Protein AF-A0AAX1K387-F1 (afdb_monomer)

Structure (mmCIF, N/CA/C/O backbone):
data_AF-A0AAX1K387-F1
#
_entry.id   AF-A0AAX1K387-F1
#
loop_
_atom_site.group_PDB
_atom_site.id
_atom_site.type_symbol
_atom_site.label_atom_id
_atom_site.label_alt_id
_atom_site.label_comp_id
_atom_site.label_asym_id
_atom_site.label_entity_id
_atom_site.label_seq_id
_atom_site.pdbx_PDB_ins_code
_atom_site.Cartn_x
_atom_site.Cartn_y
_atom_site.Cartn_z
_atom_site.occupancy
_atom_site.B_iso_or_equiv
_atom_site.auth_seq_id
_atom_site.auth_comp_id
_atom_site.auth_asym_id
_atom_site.auth_atom_id
_atom_site.pdbx_PDB_model_num
ATOM 1 N N . MET A 1 1 ? 9.834 6.189 -17.832 1.00 65.62 1 MET A N 1
ATOM 2 C CA . MET A 1 1 ? 10.032 5.742 -16.432 1.00 65.62 1 MET A CA 1
ATOM 3 C C . MET A 1 1 ? 9.720 6.831 -15.410 1.00 65.62 1 MET A C 1
ATOM 5 O O . MET A 1 1 ? 9.110 6.504 -14.404 1.00 65.62 1 MET A O 1
ATOM 9 N N . GLU A 1 2 ? 10.057 8.098 -15.664 1.00 83.69 2 GLU A N 1
ATOM 10 C CA . GLU A 1 2 ? 9.893 9.185 -14.680 1.00 83.69 2 GLU A CA 1
ATOM 11 C C . GLU A 1 2 ? 8.457 9.391 -14.174 1.00 83.69 2 GLU A C 1
ATOM 13 O O . GLU A 1 2 ? 8.210 9.399 -12.972 1.00 83.69 2 GLU A O 1
ATOM 18 N N . LYS A 1 3 ? 7.473 9.418 -15.082 1.00 88.50 3 LYS A N 1
ATOM 19 C CA . LYS A 1 3 ? 6.051 9.546 -14.716 1.00 88.50 3 LYS A CA 1
ATOM 20 C C . LYS A 1 3 ? 5.573 8.446 -13.759 1.00 88.50 3 LYS A C 1
ATOM 22 O O . LYS A 1 3 ? 4.815 8.726 -12.841 1.00 88.50 3 LYS A O 1
ATOM 27 N N . ALA A 1 4 ? 6.024 7.206 -13.956 1.00 85.06 4 ALA A N 1
ATOM 28 C CA . ALA A 1 4 ? 5.622 6.080 -13.113 1.00 85.06 4 ALA A CA 1
ATOM 29 C C . ALA A 1 4 ? 6.184 6.200 -11.687 1.00 85.06 4 ALA A C 1
ATOM 31 O O . ALA A 1 4 ? 5.477 5.892 -10.733 1.00 85.06 4 ALA A O 1
ATOM 32 N N . LYS A 1 5 ? 7.418 6.703 -11.536 1.00 86.31 5 LYS A N 1
ATOM 33 C CA . LYS A 1 5 ? 8.031 6.959 -10.223 1.00 86.31 5 LYS A CA 1
ATOM 34 C C . LYS A 1 5 ? 7.294 8.062 -9.466 1.00 86.31 5 LYS A C 1
ATOM 36 O O . LYS A 1 5 ? 6.931 7.865 -8.315 1.00 86.31 5 LYS A O 1
ATOM 41 N N . ILE A 1 6 ? 6.986 9.168 -10.144 1.00 91.25 6 ILE A N 1
ATOM 42 C CA . ILE A 1 6 ? 6.239 10.288 -9.552 1.00 91.25 6 ILE A CA 1
ATOM 43 C C . ILE A 1 6 ? 4.844 9.838 -9.095 1.00 91.25 6 ILE A C 1
ATOM 45 O O . ILE A 1 6 ? 4.410 10.170 -7.993 1.00 91.25 6 ILE A O 1
ATOM 49 N N . LEU A 1 7 ? 4.131 9.063 -9.921 1.00 90.19 7 LEU A N 1
ATOM 50 C CA . LEU A 1 7 ? 2.818 8.525 -9.551 1.00 90.19 7 LEU A CA 1
ATOM 51 C C . LEU A 1 7 ? 2.907 7.588 -8.343 1.00 90.19 7 LEU A C 1
ATOM 53 O O . LEU A 1 7 ? 2.075 7.692 -7.441 1.00 90.19 7 LEU A O 1
ATOM 57 N N . LEU A 1 8 ? 3.929 6.729 -8.298 1.00 87.12 8 LEU A N 1
ATOM 58 C CA . LEU A 1 8 ? 4.177 5.842 -7.167 1.00 87.12 8 LEU A CA 1
ATOM 59 C C . LEU A 1 8 ? 4.419 6.641 -5.883 1.00 87.12 8 LEU A C 1
ATOM 61 O O . LEU A 1 8 ? 3.692 6.454 -4.911 1.00 87.12 8 LEU A O 1
ATOM 65 N N . GLU A 1 9 ? 5.365 7.579 -5.894 1.00 88.50 9 GLU A N 1
ATOM 66 C CA . GLU A 1 9 ? 5.679 8.413 -4.730 1.00 88.50 9 GLU A CA 1
ATOM 67 C C . GLU A 1 9 ? 4.459 9.192 -4.231 1.00 88.50 9 GLU A C 1
ATOM 69 O O . GLU A 1 9 ? 4.193 9.235 -3.030 1.00 88.50 9 GLU A O 1
ATOM 74 N N . ASN A 1 10 ? 3.677 9.772 -5.144 1.00 91.75 10 ASN A N 1
ATOM 75 C CA . ASN A 1 10 ? 2.463 10.499 -4.789 1.00 91.75 10 ASN A CA 1
ATOM 76 C C . ASN A 1 10 ? 1.397 9.580 -4.185 1.00 91.75 10 ASN A C 1
ATOM 78 O O . ASN A 1 10 ? 0.763 9.947 -3.196 1.00 91.75 10 ASN A O 1
ATOM 82 N N . SER A 1 11 ? 1.196 8.390 -4.758 1.00 8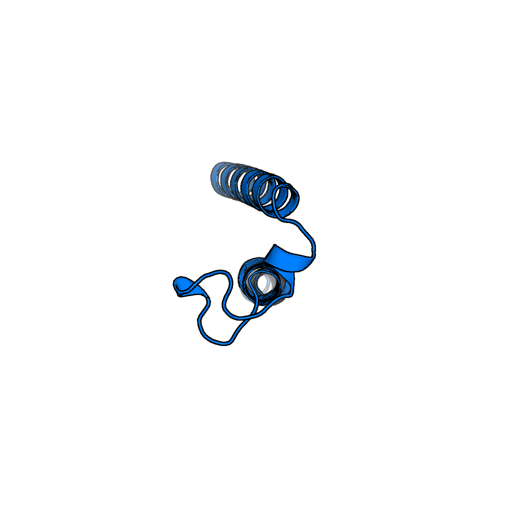8.44 11 SER A N 1
ATOM 83 C CA . SER A 1 11 ? 0.246 7.410 -4.223 1.00 88.44 11 SER A CA 1
ATOM 84 C C . SER A 1 11 ? 0.666 6.920 -2.834 1.00 88.44 11 SER A C 1
ATOM 86 O O . SER A 1 11 ? -0.161 6.869 -1.927 1.00 88.44 11 SER A O 1
ATOM 88 N N . GLN A 1 12 ? 1.964 6.687 -2.630 1.00 88.25 12 GLN A N 1
ATOM 89 C CA . GLN A 1 12 ? 2.530 6.263 -1.356 1.00 88.25 12 GLN A CA 1
ATOM 90 C C . GLN A 1 12 ? 2.396 7.352 -0.286 1.00 88.25 12 GLN A C 1
ATOM 92 O O . GLN A 1 12 ? 1.985 7.059 0.834 1.00 88.25 12 GLN A O 1
ATOM 97 N N . LYS A 1 13 ? 2.659 8.620 -0.628 1.00 90.44 13 LYS A N 1
ATOM 98 C CA . LYS A 1 13 ? 2.440 9.758 0.282 1.00 90.44 13 LYS A CA 1
ATOM 99 C C . LYS A 1 13 ? 0.976 9.878 0.702 1.00 90.44 13 LYS A C 1
ATOM 101 O O . LYS A 1 13 ? 0.701 10.048 1.885 1.00 90.44 13 LYS A O 1
ATOM 106 N N . LYS A 1 14 ? 0.041 9.755 -0.247 1.00 90.88 14 LYS A N 1
ATOM 107 C CA . LYS A 1 14 ? -1.402 9.776 0.043 1.00 90.88 14 LYS A CA 1
ATOM 108 C C . LYS A 1 14 ? -1.811 8.627 0.959 1.00 90.88 14 LYS A C 1
ATOM 110 O O . LYS A 1 14 ? -2.573 8.847 1.890 1.00 90.88 14 LYS A O 1
ATOM 115 N N . LEU A 1 15 ? -1.279 7.431 0.717 1.00 88.88 15 LEU A N 1
ATOM 116 C CA . LEU A 1 15 ? -1.553 6.256 1.535 1.00 88.88 15 LEU A CA 1
ATOM 117 C C . LEU A 1 15 ? -1.052 6.445 2.972 1.00 88.88 15 LEU A C 1
ATOM 119 O O . LEU A 1 15 ? -1.809 6.197 3.902 1.00 88.88 15 LEU A O 1
ATOM 123 N N . PHE A 1 16 ? 0.169 6.952 3.172 1.00 87.94 16 PHE A N 1
ATOM 124 C CA . PHE A 1 16 ? 0.675 7.241 4.519 1.00 87.94 16 PHE A CA 1
ATOM 125 C C . PHE A 1 16 ? -0.096 8.362 5.220 1.00 87.94 16 PHE A C 1
ATOM 127 O O . PHE A 1 16 ? -0.416 8.223 6.397 1.00 87.94 16 PHE A O 1
ATOM 134 N N . ALA A 1 17 ? -0.442 9.438 4.510 1.00 91.56 17 ALA A N 1
ATOM 135 C CA . ALA A 1 17 ? -1.262 10.514 5.066 1.00 91.56 17 ALA A CA 1
ATOM 136 C C . ALA A 1 17 ? -2.667 10.027 5.459 1.00 91.56 17 ALA A C 1
ATOM 138 O O . ALA A 1 17 ? -3.246 10.524 6.421 1.00 91.56 17 ALA A O 1
ATOM 139 N N . LEU A 1 18 ? -3.216 9.054 4.727 1.00 89.25 18 LEU A N 1
ATOM 140 C CA . LEU A 1 18 ? -4.472 8.398 5.072 1.00 89.25 18 LEU A CA 1
ATOM 141 C C . LEU A 1 18 ? -4.299 7.483 6.293 1.00 89.25 18 LEU A C 1
ATOM 143 O O . LEU A 1 18 ? -5.086 7.565 7.226 1.00 89.25 18 LEU A O 1
ATOM 147 N N . ALA A 1 19 ? -3.244 6.665 6.327 1.00 87.81 19 ALA A N 1
ATOM 148 C CA . ALA A 1 19 ? -2.952 5.774 7.450 1.00 87.81 19 ALA A CA 1
ATOM 149 C C . ALA A 1 19 ? -2.773 6.533 8.778 1.00 87.81 19 ALA A C 1
ATOM 151 O O . ALA A 1 19 ? -3.209 6.055 9.817 1.00 87.81 19 ALA A O 1
ATOM 152 N N . GLN A 1 20 ? -2.180 7.731 8.738 1.00 89.19 20 GLN A N 1
ATOM 153 C CA . GLN A 1 20 ? -1.988 8.598 9.909 1.00 89.19 20 GLN A CA 1
ATOM 154 C C . GLN A 1 20 ? -3.284 9.187 10.484 1.00 89.19 20 GLN A C 1
ATOM 156 O O . GLN A 1 20 ? -3.266 9.677 11.609 1.00 89.19 20 GLN A O 1
ATOM 161 N N . GLN A 1 21 ? -4.388 9.176 9.733 1.00 92.19 21 GLN A N 1
ATOM 162 C CA . GLN A 1 21 ? -5.680 9.677 10.215 1.00 92.19 21 GLN A CA 1
ATOM 163 C C . GLN A 1 21 ? -6.430 8.650 11.068 1.00 92.19 21 GLN A C 1
ATOM 165 O O . GLN A 1 21 ? -7.380 9.017 11.754 1.00 92.19 21 GLN A O 1
ATOM 170 N N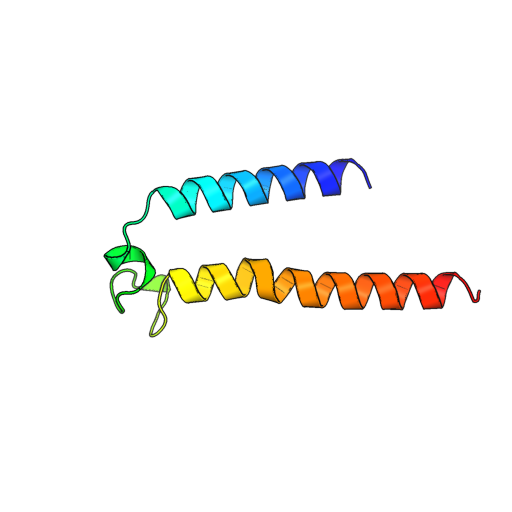 . PHE A 1 22 ? -6.020 7.383 11.025 1.00 90.00 22 PHE A N 1
ATOM 171 C CA . PHE A 1 22 ? -6.660 6.309 11.771 1.00 90.00 22 PHE A CA 1
ATOM 172 C C . PHE A 1 22 ? -6.013 6.126 13.141 1.00 90.00 22 PHE A C 1
ATOM 174 O O . PHE A 1 22 ? -4.791 6.196 13.289 1.00 90.00 22 PHE A O 1
ATOM 181 N N . SER A 1 23 ? -6.841 5.860 14.149 1.00 91.00 23 SER A N 1
ATOM 182 C CA . SER A 1 23 ? -6.369 5.488 15.479 1.00 91.00 23 SER A CA 1
ATOM 183 C C . SER A 1 23 ? -5.838 4.047 15.498 1.00 91.00 23 SER A C 1
ATOM 185 O O . SER A 1 23 ? -6.063 3.260 14.578 1.00 91.00 23 SER A O 1
ATOM 187 N N . ASN A 1 24 ? -5.153 3.658 16.578 1.00 86.06 24 ASN A N 1
ATOM 188 C CA . ASN A 1 24 ? -4.765 2.256 16.769 1.00 86.06 24 ASN A CA 1
ATOM 189 C C . ASN A 1 24 ? -5.985 1.322 16.792 1.00 86.06 24 ASN A C 1
ATOM 191 O O . ASN A 1 24 ? -5.911 0.203 16.291 1.00 86.06 24 ASN A O 1
ATOM 195 N N . GLU A 1 25 ? -7.107 1.773 17.346 1.00 88.12 25 GLU A N 1
ATOM 196 C CA . GLU A 1 25 ? -8.344 0.993 17.369 1.00 88.12 25 GLU A CA 1
ATOM 197 C C 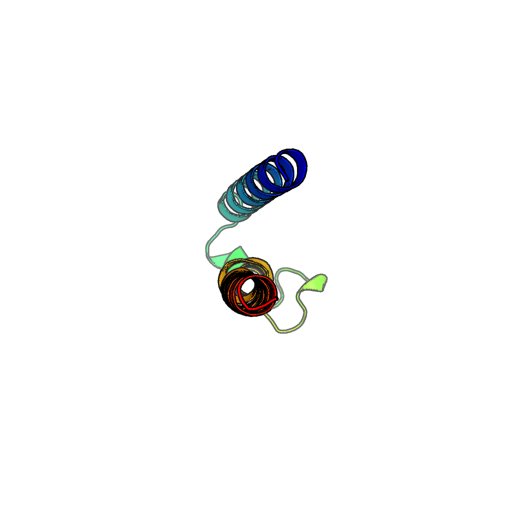. GLU A 1 25 ? -8.870 0.790 15.944 1.00 88.12 25 GLU A C 1
ATOM 199 O O . GLU A 1 25 ? -9.111 -0.346 15.550 1.00 88.12 25 GLU A O 1
ATOM 204 N N . ASP A 1 26 ? -8.905 1.838 15.119 1.00 86.56 26 ASP A N 1
ATOM 205 C CA . ASP A 1 26 ? -9.322 1.738 13.712 1.00 86.56 26 ASP A CA 1
ATOM 206 C C . ASP A 1 26 ? -8.406 0.823 12.881 1.00 86.56 26 ASP A C 1
ATOM 208 O O . ASP A 1 26 ? -8.855 0.118 11.974 1.00 86.56 26 ASP A O 1
ATOM 212 N N . LEU A 1 27 ? -7.102 0.829 13.175 1.00 86.75 27 LEU A N 1
ATOM 213 C CA . LEU A 1 27 ? -6.106 0.048 12.440 1.00 86.75 27 LEU A CA 1
ATOM 214 C C . LEU A 1 27 ? -6.078 -1.430 12.846 1.00 86.75 27 LEU A C 1
ATOM 216 O O . LEU A 1 27 ? -5.771 -2.281 12.004 1.00 86.75 27 LEU A O 1
ATOM 220 N N . PHE A 1 28 ? -6.368 -1.750 14.109 1.00 87.94 28 PHE A N 1
ATOM 221 C CA . PHE A 1 28 ? -6.135 -3.085 14.669 1.00 87.94 28 PHE A CA 1
ATOM 222 C C . PHE A 1 28 ? -7.387 -3.787 15.205 1.00 87.94 28 PHE A C 1
ATOM 224 O O . PHE A 1 28 ? -7.334 -5.000 15.420 1.00 87.94 28 PHE A O 1
ATOM 231 N N . ALA A 1 29 ? -8.514 -3.095 15.379 1.00 86.88 29 ALA A N 1
ATOM 232 C CA . ALA A 1 29 ? -9.777 -3.746 15.705 1.00 86.88 29 ALA A CA 1
ATOM 233 C C . ALA A 1 29 ? -10.416 -4.377 14.458 1.00 86.88 29 ALA A C 1
ATOM 235 O O . ALA A 1 29 ? -10.252 -3.924 13.322 1.00 86.88 29 ALA A O 1
ATOM 236 N N . LYS A 1 30 ? -11.146 -5.472 14.678 1.00 84.12 30 LYS A N 1
ATOM 237 C CA . LYS A 1 30 ? -11.904 -6.172 13.635 1.00 84.12 30 LYS A CA 1
ATOM 238 C C . LYS A 1 30 ? -13.319 -5.610 13.556 1.00 84.12 30 LYS A C 1
ATOM 240 O O . LYS A 1 30 ? -13.879 -5.231 14.579 1.00 84.12 30 LYS A O 1
ATOM 245 N N . GLY A 1 31 ? -13.903 -5.607 12.360 1.00 82.06 31 GLY A N 1
ATOM 246 C CA . GLY A 1 31 ? -15.298 -5.200 12.168 1.00 82.06 31 GLY A CA 1
ATOM 247 C C . GLY A 1 31 ? -15.559 -3.695 12.292 1.00 82.06 31 GLY A C 1
ATOM 248 O O . GLY A 1 31 ? -16.714 -3.300 12.367 1.00 82.06 31 GLY A O 1
ATOM 249 N N . ILE A 1 32 ? -14.516 -2.855 12.302 1.00 82.94 32 ILE A N 1
ATOM 250 C CA . ILE A 1 32 ? -14.671 -1.390 12.208 1.00 82.94 32 ILE A CA 1
ATOM 251 C C . ILE A 1 32 ? -15.093 -0.984 10.788 1.00 82.94 32 ILE A C 1
ATOM 253 O O . ILE A 1 32 ? -15.873 -0.057 10.597 1.00 82.94 32 ILE A O 1
ATOM 257 N N . PHE A 1 33 ? -14.576 -1.693 9.782 1.00 82.06 33 PHE A N 1
ATOM 258 C CA . PHE A 1 33 ? -14.824 -1.410 8.374 1.00 82.06 33 PHE A CA 1
ATOM 259 C C . PHE A 1 33 ? -15.369 -2.653 7.668 1.00 82.06 33 PHE A C 1
ATOM 261 O O . PHE A 1 33 ? -14.619 -3.597 7.415 1.00 82.06 33 PHE A O 1
ATOM 268 N N . ASP A 1 34 ? -16.648 -2.620 7.283 1.00 82.81 34 ASP A N 1
ATOM 269 C CA . ASP A 1 34 ? -17.353 -3.747 6.646 1.00 82.81 34 ASP A CA 1
ATOM 270 C C . ASP A 1 34 ? -16.645 -4.274 5.387 1.00 82.81 34 ASP A C 1
ATOM 272 O O . ASP A 1 34 ? -16.635 -5.473 5.110 1.00 82.81 34 ASP A O 1
ATOM 276 N N . TRP A 1 35 ? -15.995 -3.385 4.630 1.00 86.31 35 TRP A N 1
ATOM 277 C CA . TRP A 1 35 ? -15.296 -3.737 3.392 1.00 86.31 35 TRP A CA 1
ATOM 278 C C . TRP A 1 35 ? -13.970 -4.487 3.613 1.00 86.31 35 TRP A C 1
ATOM 280 O O . TRP A 1 35 ? -13.455 -5.096 2.677 1.00 86.31 35 TRP A O 1
ATOM 290 N N . VAL A 1 36 ? -13.415 -4.463 4.830 1.00 80.06 36 VAL A N 1
ATOM 291 C CA . VAL A 1 36 ? -12.156 -5.147 5.191 1.00 80.06 36 VAL A CA 1
ATOM 292 C C . VAL A 1 36 ? -12.415 -6.602 5.639 1.00 80.06 36 VAL A C 1
ATOM 294 O O . VAL A 1 36 ? -11.482 -7.396 5.813 1.00 80.06 36 VAL A O 1
ATOM 297 N N . GLY A 1 37 ? -13.691 -6.988 5.758 1.00 80.31 37 GLY A N 1
ATOM 298 C CA . GLY A 1 37 ? -14.125 -8.335 6.119 1.00 80.31 37 GLY A CA 1
ATOM 299 C C . GLY A 1 37 ? -13.649 -8.748 7.514 1.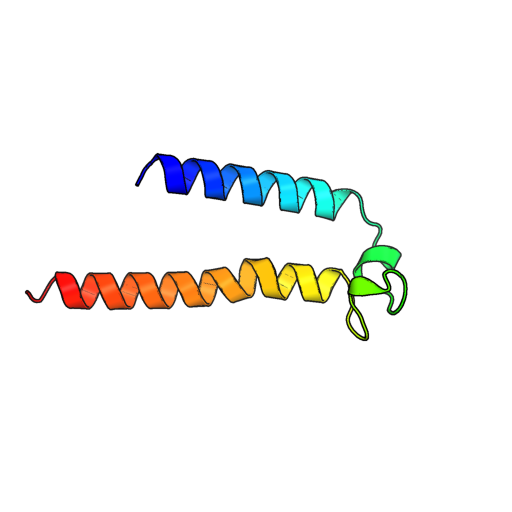00 80.31 37 GLY A C 1
ATOM 300 O O . GLY A 1 37 ? -13.738 -7.984 8.471 1.00 80.31 37 GLY A O 1
ATOM 301 N N . GLU A 1 38 ? -13.113 -9.966 7.636 1.00 80.31 38 GLU A N 1
ATOM 302 C CA . GLU A 1 38 ? -12.605 -10.509 8.911 1.00 80.31 38 GLU A CA 1
ATOM 303 C C . GLU A 1 38 ? -11.203 -10.001 9.299 1.00 80.31 38 GLU A C 1
ATOM 305 O O . GLU A 1 38 ? -10.673 -10.345 10.366 1.00 80.31 38 GLU A O 1
ATOM 310 N N . THR A 1 39 ? -10.571 -9.217 8.422 1.00 82.44 39 THR A N 1
ATOM 311 C CA . THR A 1 39 ? -9.221 -8.685 8.630 1.00 82.44 39 THR A CA 1
ATOM 312 C C . THR A 1 39 ? -9.258 -7.298 9.270 1.00 82.44 39 THR A C 1
ATOM 314 O O . THR A 1 39 ? -10.319 -6.711 9.469 1.00 82.44 39 THR A O 1
ATOM 317 N N . THR A 1 40 ? -8.093 -6.776 9.652 1.00 88.94 40 THR A N 1
ATOM 318 C CA . THR A 1 40 ? -7.972 -5.414 10.183 1.00 88.94 40 THR A CA 1
ATOM 319 C C . THR A 1 40 ? -7.520 -4.467 9.080 1.00 88.94 40 THR A C 1
ATOM 321 O O . THR A 1 40 ? -6.826 -4.872 8.139 1.00 88.94 40 THR A O 1
ATOM 324 N N . LEU A 1 41 ? -7.859 -3.183 9.201 1.00 87.06 41 LEU A N 1
ATOM 325 C CA . LEU A 1 41 ? -7.437 -2.178 8.227 1.00 87.06 41 LEU A CA 1
ATOM 326 C C . LEU A 1 41 ? -5.901 -2.118 8.104 1.00 87.06 41 LEU A C 1
ATOM 328 O O . LEU A 1 41 ? -5.362 -2.009 7.002 1.00 87.06 41 LEU A O 1
ATOM 332 N N . GLY A 1 42 ? -5.178 -2.292 9.214 1.00 87.12 42 GLY A N 1
ATOM 333 C CA . GLY A 1 42 ? -3.719 -2.397 9.230 1.00 87.12 42 GLY A CA 1
ATOM 334 C C . GLY A 1 42 ? -3.180 -3.578 8.415 1.00 87.12 42 GLY A C 1
ATOM 335 O O . GLY A 1 42 ? -2.209 -3.419 7.674 1.00 87.12 42 GLY A O 1
ATOM 336 N N . ALA A 1 43 ? -3.824 -4.749 8.475 1.00 85.62 43 ALA A N 1
ATOM 337 C CA . ALA A 1 43 ? -3.422 -5.906 7.671 1.00 85.62 43 ALA A CA 1
ATOM 338 C C . ALA A 1 43 ? -3.588 -5.641 6.165 1.00 85.62 43 ALA A C 1
ATOM 340 O O . ALA A 1 43 ? -2.727 -6.014 5.362 1.00 85.62 43 ALA A O 1
ATOM 341 N N . TYR A 1 44 ? -4.653 -4.932 5.783 1.00 86.50 44 TYR A N 1
ATOM 342 C CA . TYR A 1 44 ? -4.868 -4.507 4.402 1.00 86.50 44 TYR A CA 1
ATOM 343 C C . TYR A 1 44 ? -3.774 -3.538 3.919 1.00 86.50 44 TYR A C 1
ATOM 345 O O . TYR A 1 44 ? -3.221 -3.717 2.828 1.00 86.50 44 TYR A O 1
ATOM 353 N N . PHE A 1 45 ? -3.384 -2.560 4.747 1.00 86.50 45 PHE A N 1
ATOM 354 C CA . PHE A 1 45 ? -2.267 -1.659 4.440 1.00 86.50 45 PHE A CA 1
ATOM 355 C C . PHE A 1 45 ? -0.946 -2.410 4.240 1.00 86.50 45 PHE A C 1
ATOM 357 O O . PHE A 1 45 ? -0.233 -2.151 3.271 1.00 86.50 45 PHE A O 1
ATOM 364 N N . VAL A 1 46 ? -0.622 -3.372 5.107 1.00 84.81 46 VAL A N 1
ATOM 365 C CA . VAL A 1 46 ? 0.606 -4.183 4.994 1.00 84.81 46 VAL A CA 1
ATOM 366 C C . VAL A 1 46 ? 0.612 -5.037 3.720 1.00 84.81 46 VAL A C 1
ATOM 368 O O . VAL A 1 46 ? 1.635 -5.132 3.036 1.00 84.81 46 VAL A O 1
ATOM 371 N N . SER A 1 47 ? -0.527 -5.638 3.372 1.00 81.81 47 SER A N 1
ATOM 372 C CA . SER A 1 47 ? -0.671 -6.452 2.158 1.00 81.81 47 SER A CA 1
ATOM 373 C C . SER A 1 47 ? -0.458 -5.625 0.885 1.00 81.81 47 SER A C 1
ATOM 375 O O . SER A 1 47 ? 0.289 -6.019 -0.013 1.00 81.81 47 SER A O 1
ATOM 377 N N . THR A 1 48 ? -1.068 -4.440 0.830 1.00 81.00 48 THR A N 1
ATOM 378 C CA . THR A 1 48 ? -1.064 -3.577 -0.361 1.00 81.00 48 THR A CA 1
ATOM 379 C C . THR A 1 48 ? 0.201 -2.733 -0.519 1.00 81.00 48 THR A C 1
ATOM 381 O O . THR A 1 48 ? 0.439 -2.208 -1.606 1.00 81.00 48 THR A O 1
ATOM 384 N N . THR A 1 49 ? 1.038 -2.623 0.520 1.00 83.50 49 THR A N 1
ATOM 385 C CA . THR A 1 49 ? 2.277 -1.831 0.485 1.00 83.50 49 THR A CA 1
ATOM 386 C C . THR A 1 49 ? 3.525 -2.705 0.577 1.00 83.50 49 THR A C 1
ATOM 388 O O . THR A 1 49 ? 4.018 -3.180 -0.445 1.00 83.50 49 THR A O 1
ATOM 391 N N . SER A 1 50 ? 4.047 -2.931 1.783 1.00 78.81 50 SER A N 1
ATOM 392 C CA . SER A 1 50 ? 5.346 -3.566 2.028 1.00 78.81 50 SER A CA 1
ATOM 393 C C . SER A 1 50 ? 5.465 -4.933 1.357 1.00 78.81 50 SER A C 1
ATOM 395 O O . SER A 1 50 ? 6.419 -5.177 0.618 1.00 78.81 50 SER A O 1
ATOM 397 N N . SER A 1 51 ? 4.451 -5.783 1.520 1.00 79.25 51 SER A N 1
ATOM 398 C CA . SER A 1 51 ? 4.447 -7.133 0.946 1.00 79.25 51 SER A CA 1
ATOM 399 C C . SER A 1 51 ? 4.448 -7.106 -0.584 1.00 79.25 51 SER A C 1
AT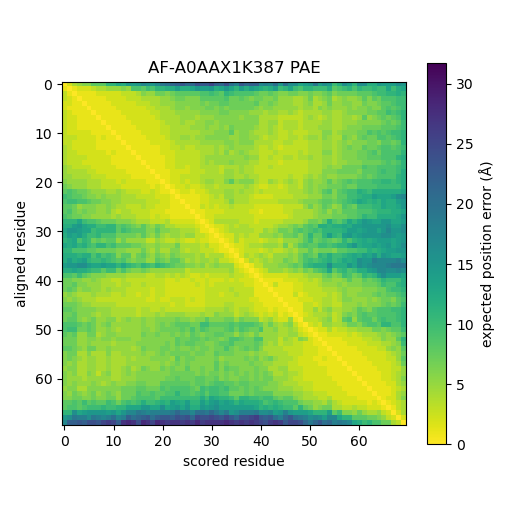OM 401 O O . SER A 1 51 ? 5.130 -7.900 -1.240 1.00 79.25 51 SER A O 1
ATOM 403 N N . HIS A 1 52 ? 3.712 -6.161 -1.172 1.00 78.00 52 HIS A N 1
AT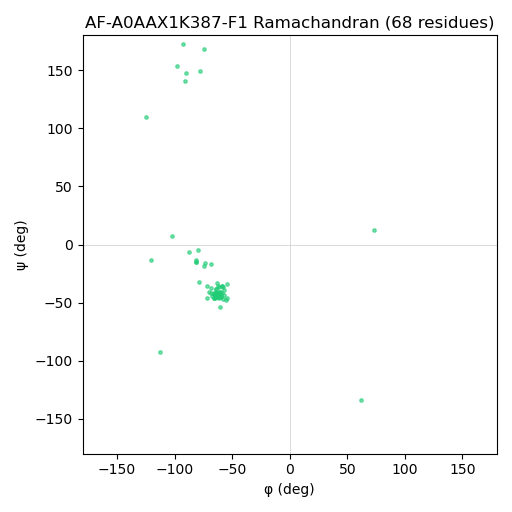OM 404 C CA . HIS A 1 52 ? 3.649 -6.009 -2.618 1.00 78.00 52 HIS A CA 1
ATOM 405 C C . HIS A 1 52 ? 4.972 -5.476 -3.190 1.00 78.00 52 HIS A C 1
ATOM 407 O O . HIS A 1 52 ? 5.464 -5.990 -4.200 1.00 78.00 52 HIS A O 1
ATOM 413 N N . TYR A 1 53 ? 5.604 -4.508 -2.519 1.00 80.31 53 TYR A N 1
ATOM 414 C CA . TYR A 1 53 ? 6.897 -3.961 -2.935 1.00 80.31 53 TYR A CA 1
ATOM 415 C C . TYR A 1 53 ? 8.007 -5.009 -2.950 1.00 80.31 53 TYR A C 1
ATOM 417 O O . TYR A 1 53 ? 8.763 -5.075 -3.924 1.00 80.31 53 TYR A O 1
ATOM 425 N N . ASP A 1 54 ? 8.065 -5.886 -1.949 1.00 82.88 54 ASP A N 1
ATOM 426 C CA . ASP A 1 54 ? 9.057 -6.964 -1.903 1.00 82.88 54 ASP A CA 1
ATOM 427 C C . ASP A 1 54 ? 8.960 -7.894 -3.116 1.00 82.88 54 ASP A C 1
ATOM 429 O O . ASP A 1 54 ? 9.972 -8.283 -3.717 1.00 82.88 54 ASP A O 1
ATOM 433 N N . TRP A 1 55 ? 7.736 -8.238 -3.516 1.00 86.06 55 TRP A N 1
ATOM 434 C CA . TRP A 1 55 ? 7.504 -9.059 -4.697 1.00 86.06 55 TRP A CA 1
ATOM 435 C C . TRP A 1 55 ? 7.879 -8.326 -5.992 1.00 86.06 55 TRP A C 1
ATOM 437 O O . TRP A 1 55 ? 8.579 -8.895 -6.838 1.00 86.06 55 TRP A O 1
ATOM 447 N N . VAL A 1 56 ? 7.492 -7.054 -6.136 1.00 87.06 56 VAL A N 1
ATOM 448 C CA . VAL A 1 56 ? 7.826 -6.239 -7.316 1.00 87.06 56 VAL A CA 1
ATOM 449 C C . VAL A 1 56 ? 9.341 -6.085 -7.469 1.00 87.06 56 VAL A C 1
ATOM 451 O O . VAL A 1 56 ? 9.869 -6.296 -8.562 1.00 87.06 56 VAL A O 1
ATOM 454 N N . ILE A 1 57 ? 10.075 -5.810 -6.388 1.00 88.94 57 ILE A N 1
ATOM 455 C CA . ILE A 1 57 ? 11.542 -5.692 -6.415 1.00 88.94 57 ILE A CA 1
ATOM 456 C C . ILE A 1 57 ? 12.182 -7.005 -6.879 1.00 88.94 57 ILE A C 1
ATOM 458 O O 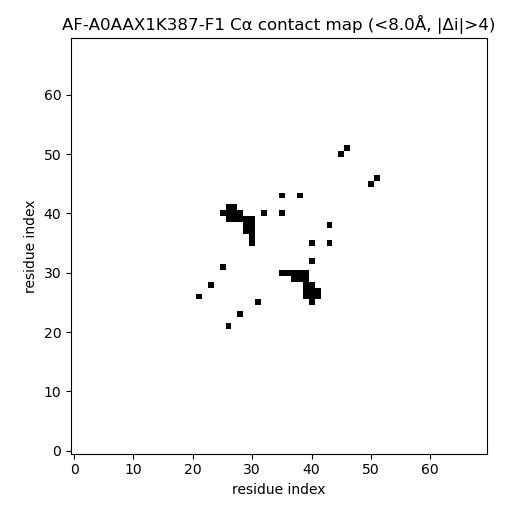. ILE A 1 57 ? 13.094 -6.990 -7.713 1.00 88.94 57 ILE A O 1
ATOM 462 N N . LYS A 1 58 ? 11.696 -8.157 -6.395 1.00 90.56 58 LYS A N 1
ATOM 463 C CA . LYS A 1 58 ? 12.164 -9.475 -6.859 1.00 90.56 58 LYS A CA 1
ATOM 464 C C . LYS A 1 58 ? 11.928 -9.657 -8.360 1.00 90.56 58 LYS A C 1
ATOM 466 O O . LYS A 1 58 ? 12.837 -10.102 -9.064 1.00 90.56 58 LYS A O 1
ATOM 471 N N . LYS A 1 59 ? 10.748 -9.281 -8.866 1.00 90.38 59 LYS A N 1
ATOM 472 C CA . LYS A 1 59 ? 10.412 -9.365 -10.298 1.00 90.38 59 LYS A CA 1
ATOM 473 C C . LYS A 1 59 ? 11.279 -8.445 -11.154 1.00 90.38 59 LYS A C 1
ATOM 475 O O . LYS A 1 59 ? 11.813 -8.905 -12.162 1.00 90.38 59 LYS A O 1
ATOM 480 N N . LEU A 1 60 ? 11.494 -7.200 -10.732 1.00 90.00 60 LEU A N 1
ATOM 481 C CA . LEU A 1 60 ? 12.356 -6.246 -11.436 1.00 90.00 60 LEU A CA 1
ATOM 482 C C . LEU A 1 60 ? 13.803 -6.744 -11.512 1.00 90.00 60 LEU A C 1
ATOM 484 O O . LEU A 1 60 ? 14.383 -6.766 -12.595 1.00 90.00 60 LEU A O 1
ATOM 488 N N . LYS A 1 61 ? 14.360 -7.236 -10.397 1.00 90.38 61 LYS A N 1
ATOM 489 C CA . LYS A 1 61 ? 15.710 -7.826 -10.368 1.00 90.38 61 LYS A CA 1
ATOM 490 C C . LYS A 1 61 ? 15.827 -9.060 -11.265 1.00 90.38 61 LYS A C 1
ATOM 492 O O . LYS A 1 61 ? 16.878 -9.296 -11.856 1.00 90.38 61 LYS A O 1
ATOM 497 N N . ALA A 1 62 ? 14.784 -9.886 -11.345 1.00 92.12 62 ALA A N 1
ATOM 498 C CA . ALA A 1 62 ? 14.769 -11.041 -12.241 1.00 92.12 62 ALA A CA 1
ATOM 499 C C . ALA A 1 62 ? 14.721 -10.614 -13.718 1.00 92.12 62 ALA A C 1
ATOM 501 O O . ALA A 1 62 ? 15.435 -11.180 -14.540 1.00 92.12 62 ALA A O 1
ATOM 502 N N . HIS A 1 63 ? 13.919 -9.600 -14.050 1.00 90.50 63 HIS A N 1
ATOM 503 C CA . HIS A 1 63 ? 13.826 -9.064 -15.407 1.00 90.50 63 HIS A CA 1
ATOM 504 C C . HIS A 1 63 ? 15.137 -8.409 -15.860 1.00 90.50 63 HIS A C 1
ATOM 506 O O . HIS A 1 63 ? 15.630 -8.732 -16.935 1.00 90.50 63 HIS A O 1
ATOM 512 N N . GLN A 1 64 ? 15.751 -7.573 -15.014 1.00 89.81 64 GLN A N 1
ATOM 513 C CA . GLN A 1 64 ? 17.051 -6.951 -15.295 1.00 89.81 64 GLN A CA 1
ATOM 514 C C . GLN A 1 64 ? 18.122 -7.992 -15.630 1.00 89.81 64 GLN A C 1
ATOM 516 O O . GLN A 1 64 ? 18.816 -7.851 -16.630 1.00 89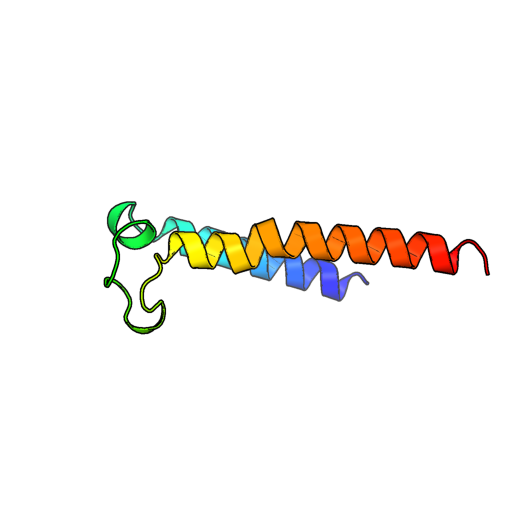.81 64 GLN A O 1
ATOM 521 N N . ARG A 1 65 ? 18.206 -9.074 -14.844 1.00 90.69 65 ARG A N 1
ATOM 522 C CA . ARG A 1 65 ? 19.149 -10.171 -15.104 1.00 90.69 65 ARG A CA 1
ATOM 523 C C . ARG A 1 65 ? 18.917 -10.847 -16.452 1.00 90.69 65 ARG A C 1
ATOM 525 O O . ARG A 1 65 ? 19.888 -11.142 -17.138 1.00 90.69 65 ARG A O 1
ATOM 532 N N . LYS A 1 66 ? 17.657 -11.070 -16.839 1.00 88.81 66 LYS A N 1
ATOM 533 C CA . LYS A 1 66 ? 17.314 -11.657 -18.145 1.00 88.81 66 LYS A CA 1
ATOM 534 C C . LYS A 1 66 ? 17.695 -10.739 -19.307 1.00 88.81 66 LYS A C 1
ATOM 536 O O . LYS A 1 66 ? 18.249 -11.218 -20.282 1.00 88.81 66 LYS A O 1
ATOM 541 N N . CYS A 1 67 ? 17.433 -9.439 -19.191 1.00 86.75 67 CYS A N 1
ATOM 542 C CA . CYS A 1 67 ? 17.736 -8.476 -20.251 1.00 86.75 67 CYS A CA 1
ATOM 543 C C . CYS A 1 67 ? 19.231 -8.143 -20.379 1.00 86.75 67 CYS A C 1
ATOM 545 O O . CYS A 1 67 ? 19.625 -7.623 -21.408 1.00 86.75 67 CYS A O 1
ATOM 547 N N . GLN A 1 68 ? 20.050 -8.413 -19.357 1.00 76.81 68 GLN A N 1
ATOM 548 C CA . GLN A 1 68 ? 21.512 -8.242 -19.412 1.00 76.81 68 GLN A CA 1
ATOM 549 C C . GLN A 1 68 ? 22.253 -9.411 -20.080 1.00 76.81 68 GLN A C 1
ATOM 551 O O . GLN A 1 68 ? 23.431 -9.273 -20.385 1.00 76.81 68 GLN A O 1
ATOM 556 N N . HIS A 1 69 ? 21.595 -10.562 -20.254 1.00 58.72 69 HIS A N 1
ATOM 557 C CA . HIS A 1 69 ? 22.169 -11.757 -20.890 1.00 58.72 69 HIS A CA 1
ATOM 558 C C . HIS A 1 69 ? 21.693 -11.951 -22.344 1.00 58.72 69 HIS A C 1
ATOM 560 O O . HIS A 1 69 ? 21.985 -12.988 -22.935 1.00 58.72 69 HIS A O 1
ATOM 566 N N . ASN A 1 70 ? 20.969 -10.973 -22.896 1.00 49.50 70 ASN A N 1
ATOM 567 C CA . ASN A 1 70 ? 20.630 -10.847 -24.317 1.00 49.50 70 ASN A CA 1
ATOM 568 C C . ASN A 1 70 ? 21.415 -9.680 -24.914 1.00 49.50 70 ASN A C 1
ATOM 570 O O . ASN A 1 70 ? 21.715 -9.752 -26.122 1.00 49.50 70 ASN A O 1
#

Solvent-accessible surface area (backbone atoms only — not comparable to full-atom values): 4054 Å² total; per-residue (Å²): 112,67,70,61,53,54,51,48,54,52,52,51,51,53,50,51,60,53,58,70,73,51,50,71,61,60,30,65,38,65,68,79,47,80,91,51,47,92,44,25,54,44,56,53,52,43,54,72,40,64,58,43,50,57,53,51,53,52,50,51,57,51,50,54,56,56,66,73,76,109

pLDDT: mean 85.27, std 7.04, range [49.5, 92.19]

Secondary structure (DSSP, 8-state):
-HHHHHHHHHHHHHHHHHHTTS-HHHHHSSSSSGGGTTS-HHHHHHIIIIIHHHHHHHHHHHH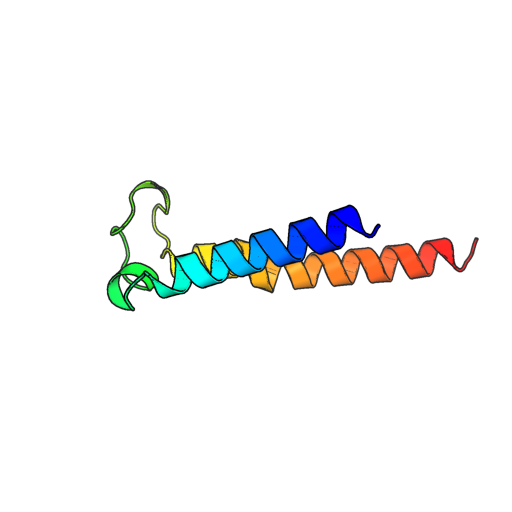HHHHT--

Radius of gyration: 16.34 Å; Cα contacts (8 Å, |Δi|>4): 26; chains: 1; bounding box: 40×22×42 Å

Sequence (70 aa):
MEKAKILLENSQKKLFALAQQFSNEDLFAKGIFDWVGETTLGAYFVSTTSSHYDWVIKKLKAHQRKCQHN

Foldseek 3Di:
DVVVVVVVVVVVVVLVVVVVVDDPCQQAPAPPDVVCPRGGNVVVSCVVPVVVVVVVVVVVVVVVVVVVVD

InterPro domains:
  IPR012550 Protein of unknown function DUF1706 [PF08020] (2-65)
  IPR012550 Protein of unknown function DUF1706 [PTHR40658] (3-68)
  IPR034660 DinB/YfiT-like putative metalloenzymes [G3DSA:1.20.120.450] (1-67)

Organism: Streptococcus mutans (NCBI:txid1309)

Nearest PDB structures (foldseek):
  5wk0-assembly1_A-2  TM=3.476E-01  e=8.632E+00  Staphylococcus sp. HMSC055H04

Mean predicted aligned error: 6.14 Å